Protein AF-A0A0F9W7W8-F1 (afdb_monomer)

Solvent-accessible surface area (backbone atoms only — not comparable to full-atom values): 10826 Å² total; per-residue (Å²): 132,65,70,43,73,54,58,67,72,56,28,54,44,6,30,50,36,53,50,52,51,48,64,73,47,59,97,51,81,94,72,66,50,74,44,60,46,35,40,22,31,32,38,82,87,67,54,68,42,74,37,83,40,51,71,71,32,52,42,52,74,81,41,48,54,25,36,17,30,35,39,36,42,75,41,71,44,97,86,72,48,78,43,54,48,78,45,69,80,44,78,44,44,46,64,63,67,71,62,66,85,67,84,81,86,74,83,80,77,91,80,88,81,84,90,81,89,88,90,85,86,89,79,95,75,92,77,91,79,78,93,74,78,82,81,81,82,84,70,80,76,79,81,67,91,50,62,68,61,63,60,50,49,58,50,50,55,51,53,58,56,56,68,63,70,78,74,80,129

Organism: NCBI:txid412755

pLDDT: mean 70.39, std 25.11, range [30.19, 96.44]

Foldseek 3Di:
DDWAWDDPVLLVQLLVQVVVVCVV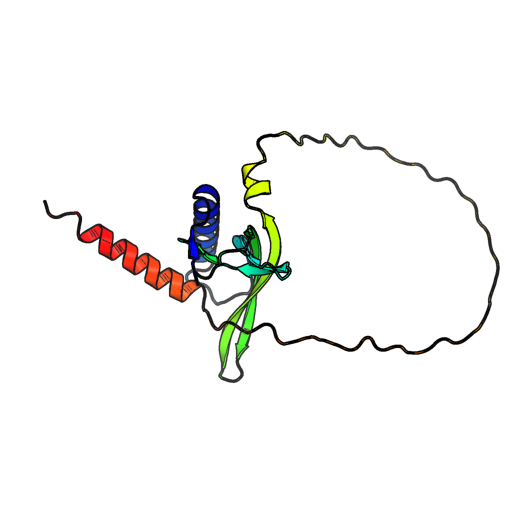CPPHPDDKDKTWSFKWKQAPVRDIDGALASNTGIDDPRIFIWIFIWTWDWDQDPVRDIATDIDTDDTDTPCRVVVPPDDDPPDDDDDDDDDDDDDDDDDDDDDDDDDDDDDDPPDDDPRPRRPSVVVVVVVVVVVVVVVVVVPDD

Sequence (169 aa):
MTQIAFPSQISARSARAASKTYNLHRGKPPQEHVVQGIACYRMPCGNVRMCKDLYRPHYPEGSTPGLGTVHLRMRRTPQGRTTYEASVAQFQTAAEIMGCEKSSSVNNPLEVVPSVRTPVSYSSGSLRAELVQPDDPFSPISSLKIDPYDQARKNIERCNRRSLHDIEV

Mean predicted aligned error: 16.78 Å

Structure (mmCIF, N/CA/C/O backbone):
data_AF-A0A0F9W7W8-F1
#
_entry.id   AF-A0A0F9W7W8-F1
#
loop_
_atom_site.group_PDB
_atom_site.id
_atom_site.type_symbol
_atom_site.label_atom_id
_atom_site.label_alt_id
_atom_site.label_comp_id
_atom_site.label_asym_id
_atom_site.label_entity_id
_atom_site.label_seq_id
_atom_site.pdbx_PDB_ins_code
_atom_site.Cartn_x
_atom_site.Cartn_y
_atom_site.Cartn_z
_atom_site.occupancy
_atom_site.B_iso_or_equiv
_atom_site.auth_seq_id
_atom_site.auth_comp_id
_atom_site.auth_asym_id
_atom_site.auth_atom_id
_atom_site.pdbx_PDB_model_num
ATOM 1 N N . MET A 1 1 ? 0.050 -12.362 17.566 1.00 62.69 1 MET A N 1
ATOM 2 C CA . MET A 1 1 ? -0.529 -11.060 17.170 1.00 62.69 1 MET A CA 1
ATOM 3 C C . MET A 1 1 ? -1.842 -11.330 16.464 1.00 62.69 1 MET A C 1
ATOM 5 O O . MET A 1 1 ? -1.819 -11.973 15.419 1.00 62.69 1 MET A O 1
ATOM 9 N N . THR A 1 2 ? -2.959 -10.907 17.050 1.00 83.75 2 THR A N 1
ATOM 10 C CA . THR A 1 2 ? -4.297 -11.047 16.463 1.00 83.75 2 THR A CA 1
ATOM 11 C C . THR A 1 2 ? -4.389 -10.200 15.194 1.00 83.75 2 THR A C 1
ATOM 13 O O . THR A 1 2 ? -3.994 -9.032 15.197 1.00 83.75 2 THR A O 1
ATOM 16 N N . GLN A 1 3 ? -4.852 -10.797 14.096 1.00 87.19 3 GLN A N 1
ATOM 17 C CA . GLN A 1 3 ? -5.068 -10.110 12.824 1.00 87.19 3 GLN A CA 1
ATOM 18 C C . GLN A 1 3 ? -6.568 -9.983 12.571 1.00 87.19 3 GLN A C 1
ATOM 20 O O . GLN A 1 3 ? -7.283 -10.983 12.575 1.00 87.19 3 GLN A O 1
ATOM 25 N N . ILE A 1 4 ? -7.030 -8.757 12.349 1.00 92.69 4 ILE A N 1
ATOM 26 C CA . ILE A 1 4 ? -8.431 -8.425 12.104 1.00 92.69 4 ILE A CA 1
ATOM 27 C C . ILE A 1 4 ? -8.615 -8.226 10.600 1.00 92.69 4 ILE A C 1
ATOM 29 O O . ILE A 1 4 ? -7.798 -7.576 9.942 1.00 92.69 4 ILE A O 1
ATOM 33 N N . ALA A 1 5 ? -9.667 -8.816 10.036 1.00 93.56 5 ALA A N 1
ATOM 34 C CA . ALA A 1 5 ? -9.995 -8.648 8.626 1.00 93.56 5 ALA A CA 1
ATOM 35 C C . ALA A 1 5 ? -10.499 -7.224 8.351 1.00 93.56 5 ALA A C 1
ATOM 37 O O . ALA A 1 5 ? -11.244 -6.647 9.142 1.00 93.56 5 ALA A O 1
ATOM 38 N N . PHE A 1 6 ? -10.116 -6.656 7.208 1.00 93.44 6 PHE A N 1
ATOM 39 C CA . PHE A 1 6 ? -10.678 -5.379 6.766 1.00 93.44 6 PHE A CA 1
ATOM 40 C C . PHE A 1 6 ? -12.175 -5.502 6.438 1.00 93.44 6 PHE A C 1
ATOM 42 O O . PHE A 1 6 ? -12.617 -6.561 5.984 1.00 93.44 6 PHE A O 1
ATOM 49 N N . PRO A 1 7 ? -12.939 -4.397 6.542 1.00 92.44 7 PRO A N 1
ATOM 50 C CA . PRO A 1 7 ? -14.291 -4.330 5.998 1.00 92.44 7 PRO A CA 1
ATOM 51 C C . PRO A 1 7 ? -14.332 -4.756 4.523 1.00 92.44 7 PRO A C 1
ATOM 53 O O . PRO A 1 7 ? -13.465 -4.376 3.727 1.00 92.44 7 PRO A O 1
ATOM 56 N N . SER A 1 8 ? -15.359 -5.517 4.141 1.00 91.25 8 SER A N 1
ATOM 57 C CA . SER A 1 8 ? -15.473 -6.134 2.810 1.00 91.25 8 SER A CA 1
ATOM 58 C C . SER A 1 8 ? -15.417 -5.117 1.665 1.00 91.25 8 SER A C 1
ATOM 60 O O . SER A 1 8 ? -14.751 -5.355 0.658 1.00 91.25 8 SER A O 1
ATOM 62 N N . GLN A 1 9 ? -16.035 -3.946 1.838 1.00 90.81 9 GLN A N 1
ATOM 63 C CA . GLN A 1 9 ? -16.018 -2.857 0.856 1.00 90.81 9 GLN A CA 1
ATOM 64 C C . GLN A 1 9 ? -14.598 -2.327 0.590 1.00 90.81 9 GLN A C 1
ATOM 66 O O . GLN A 1 9 ? -14.214 -2.104 -0.562 1.00 90.81 9 GLN A O 1
ATOM 71 N N . ILE A 1 10 ? -13.801 -2.161 1.650 1.00 91.81 10 ILE A N 1
ATOM 72 C CA . ILE A 1 10 ? -12.409 -1.700 1.572 1.00 91.81 10 ILE A CA 1
ATOM 73 C C . ILE A 1 10 ? -11.531 -2.779 0.937 1.00 91.81 10 ILE A C 1
ATOM 75 O O . ILE A 1 10 ? -10.753 -2.488 0.026 1.00 91.81 10 ILE A O 1
ATOM 79 N N . SER A 1 11 ? -11.720 -4.033 1.351 1.00 93.62 11 SER A N 1
ATOM 80 C CA . SER A 1 11 ? -11.047 -5.194 0.764 1.00 93.62 11 SER A CA 1
ATOM 81 C C . SER A 1 11 ? -11.291 -5.286 -0.750 1.00 93.62 11 SER A C 1
ATOM 83 O O . SER A 1 11 ? -10.345 -5.351 -1.534 1.00 93.62 11 SER A O 1
ATOM 85 N N . ALA A 1 12 ? -12.547 -5.161 -1.191 1.00 92.94 12 ALA A N 1
ATOM 86 C CA . ALA A 1 12 ? -12.910 -5.201 -2.607 1.00 92.94 12 ALA A CA 1
ATOM 87 C C . ALA A 1 12 ? -12.336 -4.024 -3.418 1.00 92.94 12 ALA A C 1
ATOM 89 O O . ALA A 1 12 ? -12.043 -4.173 -4.607 1.00 92.94 12 ALA A O 1
ATOM 90 N N . ARG A 1 13 ? -12.191 -2.836 -2.815 1.00 93.50 13 ARG A N 1
ATOM 91 C CA . ARG A 1 13 ? -11.517 -1.692 -3.457 1.00 93.50 13 ARG A CA 1
ATOM 92 C C . ARG A 1 13 ? -10.019 -1.953 -3.625 1.00 93.50 13 ARG A C 1
ATOM 94 O O . ARG A 1 13 ? -9.514 -1.804 -4.736 1.00 93.50 13 ARG A O 1
ATOM 101 N N . SER A 1 14 ? -9.358 -2.428 -2.571 1.00 94.06 14 SER A N 1
ATOM 102 C CA . SER A 1 14 ? -7.938 -2.799 -2.599 1.00 94.06 14 SER A CA 1
ATOM 103 C C . SER A 1 14 ? -7.645 -3.891 -3.625 1.00 94.06 14 SER A C 1
ATOM 105 O O . SER A 1 14 ? -6.750 -3.732 -4.453 1.00 94.06 14 SER A O 1
ATOM 107 N N . ALA A 1 15 ? -8.446 -4.958 -3.647 1.00 93.25 15 ALA A N 1
ATOM 108 C CA . ALA A 1 15 ? -8.292 -6.049 -4.605 1.00 93.25 15 ALA A CA 1
ATOM 109 C C . ALA A 1 15 ? -8.436 -5.569 -6.061 1.00 93.25 15 ALA A C 1
ATOM 111 O O . ALA A 1 15 ? -7.653 -5.963 -6.928 1.00 93.25 15 ALA A O 1
ATOM 112 N N . ARG A 1 16 ? -9.398 -4.674 -6.338 1.00 94.56 16 ARG A N 1
ATOM 113 C CA . ARG A 1 16 ? -9.572 -4.066 -7.668 1.00 94.56 16 ARG A CA 1
ATOM 114 C C . ARG A 1 16 ? -8.378 -3.203 -8.066 1.00 94.56 16 ARG A C 1
ATOM 116 O O . ARG A 1 16 ? -7.905 -3.327 -9.194 1.00 94.56 16 ARG A O 1
ATOM 123 N N . ALA A 1 17 ? -7.879 -2.365 -7.158 1.00 92.50 17 ALA A N 1
ATOM 124 C CA . ALA A 1 17 ? -6.699 -1.540 -7.403 1.00 92.50 17 ALA A CA 1
ATOM 125 C C . ALA A 1 17 ? -5.459 -2.405 -7.683 1.00 92.50 17 ALA A C 1
ATOM 127 O O . ALA A 1 17 ? -4.790 -2.209 -8.695 1.00 92.50 17 ALA A O 1
ATOM 128 N N . ALA A 1 18 ? -5.210 -3.418 -6.849 1.00 92.06 18 ALA A N 1
ATOM 129 C CA . ALA A 1 18 ? -4.095 -4.347 -7.015 1.00 92.06 18 ALA A CA 1
ATOM 130 C C . ALA A 1 18 ? -4.170 -5.122 -8.342 1.00 92.06 18 ALA A C 1
ATOM 132 O O . ALA A 1 18 ? -3.175 -5.204 -9.062 1.00 92.06 18 ALA A O 1
ATOM 133 N N . SER A 1 19 ? -5.352 -5.633 -8.700 1.00 92.75 19 SER A N 1
ATOM 134 C CA . SER A 1 19 ? -5.577 -6.342 -9.967 1.00 92.75 19 SER A CA 1
ATOM 135 C C . SER A 1 19 ? -5.364 -5.432 -11.180 1.00 92.75 19 SER A C 1
ATOM 137 O O . SER A 1 19 ? -4.661 -5.802 -12.123 1.00 92.75 19 SER A O 1
ATOM 139 N N . LYS A 1 20 ? -5.902 -4.204 -11.143 1.00 93.62 20 LYS A N 1
ATOM 140 C CA . LYS A 1 20 ? -5.713 -3.209 -12.209 1.00 93.62 20 LYS A CA 1
ATOM 141 C C . LYS A 1 20 ? -4.231 -2.902 -12.422 1.00 93.62 20 LYS A C 1
ATOM 143 O O . LYS A 1 20 ? -3.769 -2.925 -13.560 1.00 93.62 20 LYS A O 1
ATOM 148 N N . THR A 1 21 ? -3.490 -2.657 -11.344 1.00 91.81 21 THR A N 1
ATOM 149 C CA . THR A 1 21 ? -2.052 -2.371 -11.417 1.00 91.81 21 THR A CA 1
ATOM 150 C C . THR A 1 21 ? -1.268 -3.578 -11.921 1.00 91.81 21 THR A C 1
ATOM 152 O O . THR A 1 21 ? -0.445 -3.434 -12.822 1.00 91.81 21 THR A O 1
ATOM 155 N N . TYR A 1 22 ? -1.562 -4.781 -11.420 1.00 89.25 22 TYR A N 1
ATOM 156 C CA . TYR A 1 22 ? -0.929 -6.003 -11.913 1.00 89.25 22 TYR A CA 1
ATOM 157 C C . TYR A 1 22 ? -1.119 -6.157 -13.424 1.00 89.25 22 TYR A C 1
ATOM 159 O O . TYR A 1 22 ? -0.142 -6.314 -14.148 1.00 89.25 22 TYR A O 1
ATOM 167 N N . ASN A 1 23 ? -2.353 -6.036 -13.919 1.00 91.94 23 ASN A N 1
ATOM 168 C CA . ASN A 1 23 ? -2.642 -6.160 -15.348 1.00 91.94 23 ASN A CA 1
ATOM 169 C C . ASN A 1 23 ? -1.968 -5.063 -16.184 1.00 91.94 23 ASN A C 1
ATOM 171 O O . ASN A 1 23 ? -1.522 -5.334 -17.295 1.00 91.94 23 ASN A O 1
ATOM 175 N N . LEU A 1 24 ? -1.848 -3.844 -15.648 1.00 90.31 24 LEU A N 1
ATOM 176 C CA . LEU A 1 24 ? -1.188 -2.732 -16.332 1.00 90.31 24 LEU A CA 1
ATOM 177 C C . LEU A 1 24 ? 0.312 -2.980 -16.551 1.00 90.31 24 LEU A C 1
ATOM 179 O O . LEU A 1 24 ? 0.849 -2.579 -17.589 1.00 90.31 24 LEU A O 1
ATOM 183 N N . HIS A 1 25 ? 0.975 -3.613 -15.582 1.00 88.00 25 HIS A N 1
ATOM 184 C CA . HIS A 1 25 ? 2.426 -3.831 -15.578 1.00 88.00 25 HIS A CA 1
ATOM 185 C C . HIS A 1 25 ? 2.838 -5.262 -15.944 1.00 88.00 25 HIS A C 1
ATOM 187 O O . HIS A 1 25 ? 4.024 -5.533 -16.134 1.00 88.00 25 HIS A O 1
ATOM 193 N N . ARG A 1 26 ? 1.885 -6.188 -16.084 1.00 87.75 26 ARG A N 1
ATOM 194 C CA . ARG A 1 26 ? 2.160 -7.573 -16.468 1.00 87.75 26 ARG A CA 1
ATOM 195 C C . ARG A 1 26 ? 2.884 -7.617 -17.814 1.00 87.75 26 ARG A C 1
ATOM 197 O O . ARG A 1 26 ? 2.415 -7.064 -18.803 1.00 87.75 26 ARG A O 1
ATOM 204 N N . GLY A 1 27 ? 4.023 -8.308 -17.841 1.00 88.38 27 GLY A N 1
ATOM 205 C CA . GLY A 1 27 ? 4.845 -8.468 -19.045 1.00 88.38 27 GLY A CA 1
ATOM 206 C C . GLY A 1 27 ? 5.664 -7.232 -19.431 1.00 88.38 27 GLY A C 1
ATOM 207 O O . GLY A 1 27 ? 6.345 -7.267 -20.451 1.00 88.38 27 GLY A O 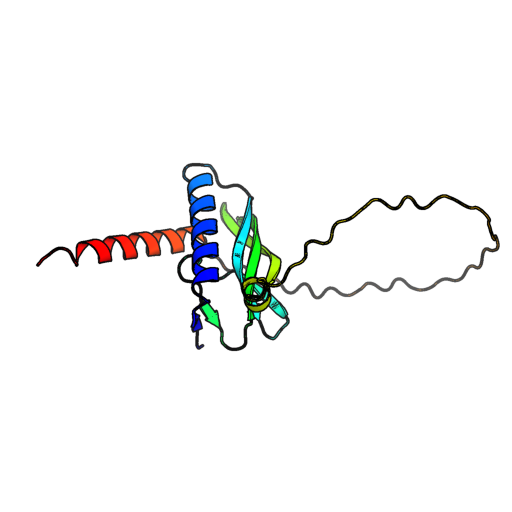1
ATOM 208 N N . LYS A 1 28 ? 5.626 -6.156 -18.635 1.00 88.06 28 LYS A N 1
ATOM 209 C CA . LYS A 1 28 ? 6.442 -4.952 -18.832 1.00 88.06 28 LYS A CA 1
ATOM 210 C C . LYS A 1 28 ? 7.660 -4.970 -17.901 1.00 88.06 28 LYS A C 1
ATOM 212 O O . LYS A 1 28 ? 7.609 -5.620 -16.852 1.00 88.06 28 LYS A O 1
ATOM 217 N N . PRO A 1 29 ? 8.754 -4.271 -18.252 1.00 86.19 29 PRO A N 1
ATOM 218 C CA . PRO A 1 29 ? 9.886 -4.124 -17.347 1.00 86.19 29 PRO A CA 1
ATOM 219 C C . PRO A 1 29 ? 9.455 -3.445 -16.033 1.00 86.19 29 PRO A C 1
ATOM 221 O O . PRO A 1 29 ? 8.541 -2.614 -16.050 1.00 86.19 29 PRO A O 1
ATOM 224 N N . PRO A 1 30 ? 10.107 -3.768 -14.899 1.00 84.00 30 PRO A N 1
ATOM 225 C CA . PRO A 1 30 ? 9.847 -3.103 -13.629 1.00 84.00 30 PRO A CA 1
ATOM 226 C C . PRO A 1 30 ? 10.005 -1.587 -13.768 1.00 84.00 30 PRO A C 1
ATOM 228 O O . PRO A 1 30 ? 11.023 -1.105 -14.267 1.00 84.00 30 PRO A O 1
ATOM 231 N N . GLN A 1 31 ? 8.997 -0.848 -13.311 1.00 87.69 31 GLN A N 1
ATOM 232 C CA . GLN A 1 31 ? 8.994 0.612 -13.279 1.00 87.69 31 GLN A CA 1
ATOM 233 C C . GLN A 1 31 ? 8.428 1.103 -11.946 1.00 87.69 31 GLN A C 1
ATOM 235 O O . GLN A 1 31 ? 7.605 0.422 -11.322 1.00 87.69 31 GLN A O 1
ATOM 240 N N . GLU A 1 32 ? 8.858 2.286 -11.514 1.00 92.88 32 GLU A N 1
ATOM 241 C CA . GLU A 1 32 ? 8.227 3.002 -10.407 1.00 92.88 32 GLU A CA 1
ATOM 242 C C . GLU A 1 32 ? 6.803 3.419 -10.774 1.00 92.88 32 GLU A C 1
ATOM 244 O O . GLU A 1 32 ? 6.536 3.831 -11.904 1.00 92.88 32 GLU A O 1
ATOM 249 N N . HIS A 1 33 ? 5.878 3.303 -9.828 1.00 92.31 33 HIS A N 1
ATOM 250 C CA . HIS A 1 33 ? 4.484 3.667 -10.056 1.00 92.31 33 HIS A CA 1
ATOM 251 C C . HIS A 1 33 ? 3.771 4.005 -8.748 1.00 92.31 33 HIS A C 1
ATOM 253 O O . HIS A 1 33 ? 4.212 3.652 -7.653 1.00 92.31 33 HIS A O 1
ATOM 259 N N . VAL A 1 34 ? 2.651 4.713 -8.878 1.00 94.12 34 VAL A N 1
ATOM 260 C CA . VAL A 1 34 ? 1.789 5.105 -7.763 1.00 94.12 34 VAL A CA 1
ATOM 261 C C . VAL A 1 34 ? 0.465 4.373 -7.892 1.00 94.12 34 VAL A C 1
ATOM 263 O O . VAL A 1 34 ? -0.133 4.348 -8.968 1.00 94.12 34 VAL A O 1
ATOM 266 N N . VAL A 1 35 ? -0.001 3.784 -6.793 1.00 93.50 35 VAL A N 1
ATOM 267 C CA . VAL A 1 35 ? -1.260 3.040 -6.749 1.00 93.50 35 VAL A CA 1
ATOM 268 C C . VAL A 1 35 ? -2.173 3.646 -5.700 1.00 93.50 35 VAL A C 1
ATOM 270 O O . VAL A 1 35 ? -1.822 3.736 -4.527 1.00 93.50 35 VAL A O 1
ATOM 273 N N . GLN A 1 36 ? -3.360 4.056 -6.128 1.00 94.50 36 GLN A N 1
ATOM 274 C CA . GLN A 1 36 ? -4.398 4.571 -5.244 1.00 94.50 36 GLN A CA 1
ATOM 275 C C . GLN A 1 36 ? -5.336 3.451 -4.800 1.00 94.50 36 GLN A C 1
ATOM 277 O O . GLN A 1 36 ? -5.568 2.492 -5.537 1.00 94.50 36 GLN A O 1
ATOM 282 N N . GLY A 1 37 ? -5.922 3.608 -3.614 1.00 93.81 37 GLY A N 1
ATOM 283 C CA . GLY A 1 37 ? -6.952 2.697 -3.122 1.00 93.81 37 GLY A CA 1
ATOM 284 C C . GLY A 1 37 ? -6.405 1.361 -2.631 1.00 93.81 37 GLY A C 1
ATOM 285 O O . GLY A 1 37 ? -7.116 0.363 -2.695 1.00 93.81 37 GLY A O 1
ATOM 286 N N . ILE A 1 38 ? -5.166 1.333 -2.140 1.00 95.88 38 ILE A N 1
ATOM 287 C CA . ILE A 1 38 ? -4.551 0.144 -1.546 1.00 95.88 38 ILE A CA 1
ATOM 288 C C . ILE A 1 38 ? -4.890 0.066 -0.058 1.00 95.88 38 ILE A C 1
ATOM 290 O O . ILE A 1 38 ? -4.864 1.081 0.636 1.00 95.88 38 ILE A O 1
ATOM 294 N N . ALA A 1 39 ? -5.202 -1.133 0.444 1.00 96.31 39 ALA A N 1
ATOM 295 C CA . ALA A 1 39 ? -5.463 -1.341 1.864 1.00 96.31 39 ALA A CA 1
ATOM 296 C C . ALA A 1 39 ? -4.226 -1.012 2.714 1.00 96.31 39 ALA A C 1
ATOM 298 O O . ALA A 1 39 ? -3.167 -1.636 2.589 1.00 96.31 39 ALA A O 1
ATOM 299 N N . CYS A 1 40 ? -4.395 -0.061 3.627 1.00 96.38 40 CYS A N 1
ATOM 300 C CA . CYS A 1 40 ? -3.376 0.396 4.565 1.00 96.38 40 CYS A CA 1
ATOM 301 C C . CYS A 1 40 ? -3.955 0.419 5.981 1.00 96.38 40 CYS A C 1
ATOM 303 O O . CYS A 1 40 ? -5.170 0.471 6.170 1.00 96.38 40 CYS A O 1
ATOM 305 N N . TYR A 1 41 ? -3.092 0.413 6.987 1.00 96.25 41 TYR A N 1
ATOM 306 C CA . TYR A 1 41 ? -3.498 0.601 8.374 1.00 96.25 41 TYR A CA 1
ATOM 307 C C . TYR A 1 41 ? -2.560 1.567 9.091 1.00 96.25 41 TYR A C 1
ATOM 309 O O . TYR A 1 41 ? 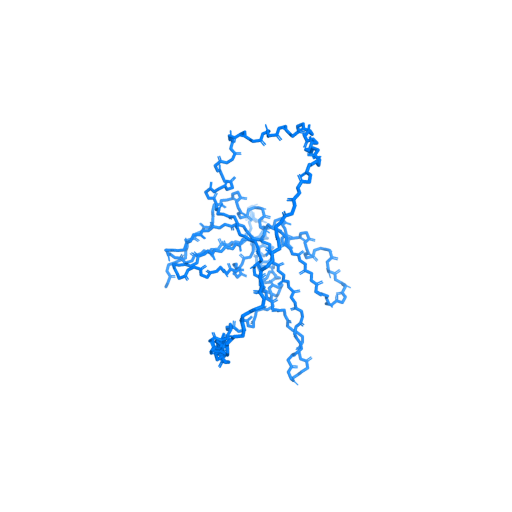-1.353 1.587 8.839 1.00 96.25 41 TYR A O 1
ATOM 317 N N . ARG A 1 42 ? -3.123 2.365 9.997 1.00 96.44 42 ARG A N 1
ATOM 318 C CA . ARG A 1 42 ? -2.388 3.266 10.885 1.00 96.44 42 ARG A CA 1
ATOM 319 C C . ARG A 1 42 ? -2.186 2.586 12.231 1.00 96.44 42 ARG A C 1
ATOM 321 O O . ARG A 1 42 ? -3.158 2.209 12.879 1.00 96.44 42 ARG A O 1
ATOM 328 N N . MET A 1 43 ? -0.933 2.407 12.629 1.00 94.50 43 MET A N 1
ATOM 329 C CA . MET A 1 43 ? -0.568 1.832 13.923 1.00 94.50 43 MET A CA 1
ATOM 330 C C . MET A 1 43 ? -0.835 2.828 15.065 1.00 94.50 43 MET A C 1
ATOM 332 O O . MET A 1 43 ? -0.874 4.034 14.809 1.00 94.50 43 MET A O 1
ATOM 336 N N . PRO A 1 44 ? -0.940 2.364 16.326 1.00 92.69 44 PRO A N 1
ATOM 337 C CA . PRO A 1 44 ? -1.091 3.244 17.490 1.00 92.69 44 PRO A CA 1
ATOM 338 C C . PRO A 1 44 ? -0.006 4.323 17.609 1.00 92.69 44 PRO A C 1
ATOM 340 O O . PRO A 1 44 ? -0.277 5.422 18.070 1.00 92.69 44 PRO A O 1
ATOM 343 N N . CYS A 1 45 ? 1.213 4.045 17.134 1.00 91.94 45 CYS A N 1
ATOM 344 C CA . CYS A 1 45 ? 2.314 5.011 17.096 1.00 91.94 45 CYS A CA 1
ATOM 345 C C . CYS A 1 45 ? 2.207 6.057 15.967 1.00 91.94 45 CYS A C 1
ATOM 347 O O . CYS A 1 45 ? 3.163 6.779 15.716 1.00 91.94 45 CYS A O 1
ATOM 349 N N . GLY A 1 46 ? 1.089 6.111 15.236 1.00 91.19 46 GLY A N 1
ATOM 350 C CA . GLY A 1 46 ? 0.848 7.062 14.143 1.00 91.19 46 GLY A CA 1
ATOM 351 C C . GLY A 1 46 ? 1.381 6.621 12.777 1.00 91.19 46 GLY A C 1
ATOM 352 O O . GLY A 1 46 ? 0.915 7.109 11.749 1.00 91.19 46 GLY A O 1
ATOM 353 N N . ASN A 1 47 ? 2.287 5.643 12.735 1.00 93.38 47 ASN A N 1
ATOM 354 C CA . ASN A 1 47 ? 2.869 5.150 11.488 1.00 93.38 47 ASN A CA 1
ATOM 355 C C . ASN A 1 47 ? 1.847 4.408 10.617 1.00 93.38 47 ASN A C 1
ATOM 357 O O . ASN A 1 47 ? 1.166 3.488 11.078 1.00 93.38 47 ASN A O 1
ATOM 361 N N . VAL A 1 48 ? 1.799 4.749 9.329 1.00 94.94 48 VAL A N 1
ATOM 362 C CA . VAL A 1 48 ? 0.926 4.101 8.341 1.00 94.94 48 VAL A CA 1
ATOM 363 C C . VAL A 1 48 ? 1.701 3.043 7.563 1.00 94.94 48 VAL A C 1
ATOM 365 O O . VAL A 1 48 ? 2.816 3.285 7.103 1.00 94.94 48 VAL A O 1
ATOM 368 N N . ARG A 1 49 ? 1.111 1.856 7.403 1.00 93.12 49 ARG A N 1
ATOM 369 C CA . ARG A 1 49 ? 1.710 0.742 6.658 1.00 93.12 49 ARG A CA 1
ATOM 370 C C . ARG A 1 49 ? 0.737 0.187 5.631 1.00 93.12 49 ARG A C 1
ATOM 372 O O . ARG A 1 49 ? -0.464 0.101 5.876 1.00 93.12 49 ARG A O 1
ATOM 379 N N . MET A 1 50 ? 1.283 -0.225 4.493 1.00 94.38 50 MET A N 1
ATOM 380 C CA . MET A 1 50 ? 0.561 -1.005 3.492 1.00 94.38 50 MET A CA 1
ATOM 381 C C . MET A 1 50 ? 0.317 -2.431 4.005 1.00 94.38 50 MET A C 1
ATOM 383 O O . MET A 1 50 ? 1.186 -3.018 4.657 1.00 94.38 50 MET A O 1
ATOM 387 N N . CYS A 1 51 ? -0.844 -3.005 3.687 1.00 92.94 51 CYS A N 1
ATOM 388 C CA . CYS A 1 51 ? -1.116 -4.414 3.963 1.00 92.94 51 CYS A CA 1
ATOM 389 C C . CYS A 1 51 ? -0.193 -5.332 3.156 1.00 92.94 51 CYS A C 1
ATOM 391 O O . CYS A 1 51 ? 0.132 -5.063 2.002 1.00 92.94 51 CYS A O 1
ATOM 393 N N . LYS A 1 52 ? 0.188 -6.466 3.753 1.00 88.19 52 LYS A N 1
ATOM 394 C CA . LYS A 1 52 ? 0.997 -7.486 3.069 1.00 88.19 52 LYS A CA 1
ATOM 395 C C . LYS A 1 52 ? 0.205 -8.242 1.998 1.00 88.19 52 LYS A C 1
ATOM 397 O O . LYS A 1 52 ? 0.758 -8.576 0.957 1.00 88.19 52 LYS A O 1
ATOM 402 N N . ASP A 1 53 ? -1.064 -8.534 2.270 1.00 90.69 53 ASP A N 1
ATOM 403 C CA . ASP A 1 53 ? -1.981 -9.169 1.324 1.00 90.69 53 ASP A CA 1
ATOM 404 C C . ASP A 1 53 ? -3.009 -8.136 0.860 1.00 90.69 53 ASP A C 1
ATOM 406 O O . ASP A 1 53 ? -3.767 -7.604 1.667 1.00 90.69 53 ASP A O 1
ATOM 410 N N . LEU A 1 54 ? -3.007 -7.825 -0.435 1.00 89.31 54 LEU A N 1
ATOM 411 C CA . LEU A 1 54 ? -3.875 -6.798 -1.016 1.00 89.31 54 LEU A CA 1
ATOM 412 C C . LEU A 1 54 ? -5.262 -7.323 -1.401 1.00 89.31 54 LEU A C 1
ATOM 4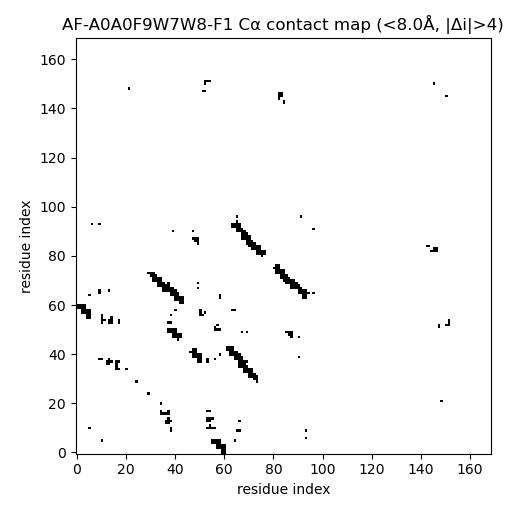14 O O . LEU A 1 54 ? -6.185 -6.522 -1.561 1.00 89.31 54 LEU A O 1
ATOM 418 N N . TYR A 1 55 ? -5.398 -8.643 -1.552 1.00 89.38 55 TYR A N 1
ATOM 419 C CA . TYR A 1 55 ? -6.639 -9.317 -1.945 1.00 89.38 55 TYR A CA 1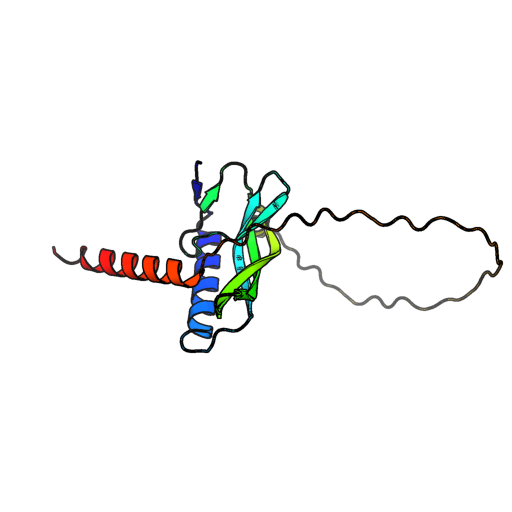
ATOM 420 C C . TYR A 1 55 ? -7.432 -9.790 -0.730 1.00 89.38 55 TYR A C 1
ATOM 422 O O . TYR A 1 55 ? -8.658 -9.878 -0.781 1.00 89.38 55 TYR A O 1
ATOM 430 N N . ARG A 1 56 ? -6.734 -10.093 0.369 1.00 91.31 56 ARG A N 1
ATOM 431 C CA . ARG A 1 56 ? -7.328 -10.428 1.667 1.00 91.31 56 ARG A CA 1
ATOM 432 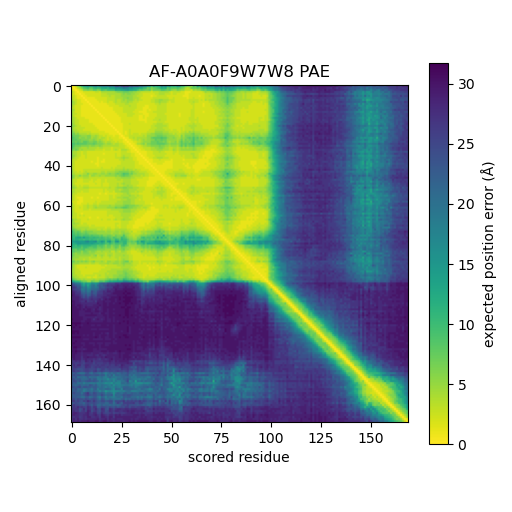C C . ARG A 1 56 ? -6.612 -9.643 2.770 1.00 91.31 56 ARG A C 1
ATOM 434 O O . ARG A 1 56 ? -5.855 -10.232 3.546 1.00 91.31 56 ARG A O 1
ATOM 441 N N . PRO A 1 57 ? -6.796 -8.313 2.824 1.00 93.69 57 PRO A N 1
ATOM 442 C CA . PRO A 1 57 ? -6.080 -7.475 3.767 1.00 93.69 57 PRO A CA 1
ATOM 443 C C . PRO A 1 57 ? -6.523 -7.735 5.204 1.00 93.69 57 PRO A C 1
ATOM 445 O O . PRO A 1 57 ? -7.711 -7.881 5.504 1.00 93.69 57 PRO A O 1
ATOM 448 N N . HIS A 1 58 ? -5.530 -7.758 6.087 1.00 94.62 58 HIS A N 1
ATOM 449 C CA . HIS A 1 58 ? -5.689 -7.857 7.530 1.00 94.62 58 HIS A CA 1
ATOM 450 C C . HIS A 1 58 ? -4.817 -6.797 8.203 1.00 94.62 58 HIS A C 1
ATOM 452 O O . HIS A 1 58 ? -3.752 -6.446 7.685 1.00 94.62 58 HIS A O 1
ATOM 458 N N . TYR A 1 59 ? -5.257 -6.300 9.354 1.00 93.44 59 TYR A N 1
ATOM 459 C CA . TYR A 1 59 ? -4.522 -5.335 10.168 1.00 93.44 59 TYR A CA 1
ATOM 460 C C . TYR A 1 59 ? -4.339 -5.868 11.593 1.00 93.44 59 TYR A C 1
ATOM 462 O O . TYR A 1 59 ? -5.159 -6.660 12.064 1.00 93.44 59 TYR A O 1
ATOM 470 N N . PRO A 1 60 ? -3.254 -5.489 12.287 1.00 93.81 60 PRO A N 1
ATOM 471 C CA . PRO A 1 60 ? -3.067 -5.884 13.672 1.00 93.81 60 PRO A CA 1
ATOM 472 C C . PRO A 1 60 ? -4.052 -5.148 14.584 1.00 93.81 60 PRO A C 1
ATOM 474 O O . PRO A 1 60 ? -4.435 -4.004 14.323 1.00 93.81 60 PRO A O 1
ATOM 477 N N . GLU A 1 61 ? -4.432 -5.806 15.673 1.00 93.25 61 GLU A N 1
ATOM 478 C CA . GLU A 1 61 ? -5.266 -5.219 16.720 1.00 93.25 61 GLU A CA 1
ATOM 479 C C . GLU A 1 61 ? -4.708 -3.873 17.224 1.00 93.25 61 GLU A C 1
ATOM 481 O O . GLU A 1 61 ? -3.496 -3.648 17.253 1.00 93.25 61 GLU A O 1
ATOM 486 N N . GLY A 1 62 ? -5.606 -2.937 17.546 1.00 90.88 62 GLY A N 1
ATOM 487 C CA . GLY A 1 62 ? -5.261 -1.561 17.924 1.00 90.88 62 GLY A CA 1
ATOM 488 C C . GLY A 1 62 ? -4.898 -0.637 16.754 1.00 90.88 62 GLY A C 1
ATOM 489 O O . GLY A 1 62 ? -4.758 0.566 16.954 1.00 90.88 62 GLY A O 1
ATOM 490 N N . SER A 1 63 ? -4.771 -1.150 15.526 1.00 94.94 63 SER A N 1
ATOM 491 C CA . SER A 1 63 ? -4.553 -0.306 14.343 1.00 94.94 63 SER A CA 1
ATOM 492 C C . SER A 1 63 ? -5.863 0.154 13.705 1.00 94.94 63 SER A C 1
ATOM 494 O O . SER A 1 63 ? -6.878 -0.536 13.759 1.00 94.94 63 SER A O 1
ATOM 496 N N . THR A 1 64 ? -5.833 1.312 13.046 1.00 95.56 64 THR A N 1
ATOM 497 C CA . THR A 1 64 ? -6.968 1.844 12.281 1.00 95.56 64 THR A CA 1
ATOM 498 C C . THR A 1 64 ? -6.863 1.414 10.813 1.00 95.56 64 THR A C 1
ATOM 500 O O . THR A 1 64 ? -5.901 1.816 10.153 1.00 95.56 64 THR A O 1
ATOM 503 N N . PRO A 1 65 ? -7.811 0.634 10.263 1.00 96.06 65 PRO A N 1
ATOM 504 C CA . PRO A 1 65 ? -7.810 0.272 8.847 1.00 96.06 65 PRO A CA 1
ATOM 505 C C . PRO A 1 65 ? -8.232 1.451 7.960 1.00 96.06 65 PRO A C 1
ATOM 507 O O . PRO A 1 65 ? -8.975 2.335 8.389 1.00 96.06 65 PRO A O 1
ATOM 510 N N . GLY A 1 66 ? -7.797 1.446 6.702 1.00 95.75 66 GLY A N 1
ATOM 511 C CA . GLY A 1 66 ? -8.162 2.451 5.708 1.00 95.75 66 GLY A CA 1
ATOM 512 C C . GLY A 1 66 ? -7.644 2.145 4.303 1.00 95.75 66 GLY A C 1
ATOM 513 O O . GLY A 1 66 ? -7.145 1.053 4.021 1.00 95.75 66 GLY A O 1
ATOM 514 N N . LEU A 1 67 ? -7.761 3.125 3.411 1.00 96.06 67 LEU A N 1
ATOM 515 C CA . LEU A 1 67 ? -7.162 3.090 2.078 1.00 96.06 67 LEU A CA 1
ATOM 516 C C . LEU A 1 67 ? -6.083 4.157 1.970 1.00 96.06 67 LEU A C 1
ATOM 518 O O . LEU A 1 67 ? -6.222 5.248 2.519 1.00 96.06 67 LEU A O 1
ATOM 522 N N . GLY A 1 68 ? -5.020 3.852 1.235 1.00 95.25 68 GLY A N 1
ATOM 523 C CA . GLY A 1 68 ? -3.966 4.811 0.963 1.00 95.25 68 GLY A CA 1
ATOM 524 C C . GLY A 1 68 ? -3.510 4.857 -0.486 1.00 95.25 68 GLY A C 1
ATOM 525 O O . GLY A 1 68 ? -3.809 3.976 -1.300 1.00 95.25 68 GLY A O 1
ATOM 526 N N . THR A 1 69 ? -2.762 5.918 -0.776 1.00 95.56 69 THR A N 1
ATOM 527 C CA . THR A 1 69 ? -1.986 6.084 -2.006 1.00 95.56 69 THR A CA 1
ATOM 528 C C . THR A 1 69 ? -0.563 5.614 -1.734 1.00 95.56 69 THR A C 1
ATOM 530 O O . THR A 1 69 ? 0.130 6.196 -0.897 1.00 95.56 69 THR A O 1
ATOM 533 N N . VAL A 1 70 ? -0.141 4.549 -2.413 1.00 94.81 70 VAL A N 1
ATOM 534 C CA . VAL A 1 70 ? 1.163 3.906 -2.225 1.00 94.81 70 VAL A CA 1
ATOM 535 C C . VAL A 1 70 ? 2.081 4.241 -3.391 1.00 94.81 70 VAL A C 1
ATOM 537 O O . VAL A 1 70 ? 1.741 3.999 -4.548 1.00 94.81 70 VAL A O 1
ATOM 540 N N . HIS A 1 71 ? 3.263 4.760 -3.083 1.00 94.38 71 HIS A N 1
ATOM 541 C CA . HIS A 1 71 ? 4.351 4.941 -4.032 1.00 94.38 71 HIS A CA 1
ATOM 542 C C . HIS A 1 71 ? 5.250 3.713 -3.974 1.00 94.38 71 HIS A C 1
ATOM 544 O O . HIS A 1 71 ? 5.794 3.389 -2.919 1.00 94.38 71 HIS A O 1
ATOM 550 N N . LEU A 1 72 ? 5.401 3.035 -5.106 1.00 91.81 72 LEU A N 1
ATOM 551 C CA . LEU A 1 72 ? 6.303 1.904 -5.266 1.00 91.81 72 LEU A CA 1
ATOM 552 C C . LEU A 1 72 ? 7.543 2.392 -6.007 1.00 91.81 72 LEU A C 1
ATOM 554 O O . LEU A 1 72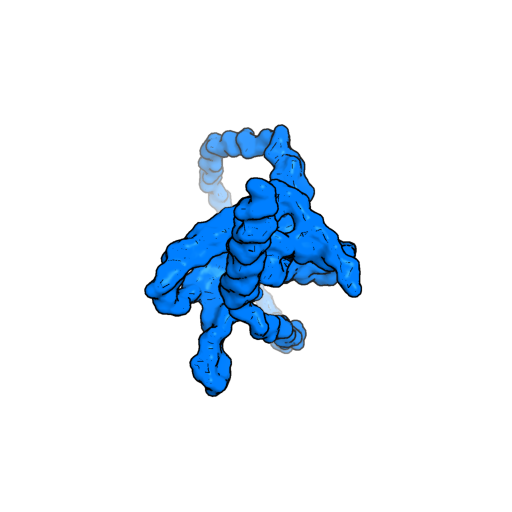 ? 7.522 2.569 -7.226 1.00 91.81 72 LEU A O 1
ATOM 558 N N . ARG A 1 73 ? 8.614 2.633 -5.249 1.00 92.12 73 ARG A N 1
ATOM 559 C CA . ARG A 1 73 ? 9.919 3.045 -5.778 1.00 92.12 73 ARG A CA 1
ATOM 560 C C . ARG A 1 73 ? 10.808 1.837 -5.987 1.00 92.12 73 ARG A C 1
ATOM 562 O O . ARG A 1 73 ? 10.778 0.897 -5.194 1.00 92.12 73 ARG A O 1
ATOM 569 N N . MET A 1 74 ? 11.608 1.853 -7.041 1.00 90.94 74 MET A N 1
ATOM 570 C CA . MET A 1 74 ? 12.538 0.768 -7.313 1.00 90.94 74 MET A CA 1
ATOM 571 C C . MET A 1 74 ? 13.857 1.036 -6.612 1.00 90.94 74 MET A C 1
ATOM 573 O O . MET A 1 74 ? 14.526 2.036 -6.855 1.00 90.94 74 MET A O 1
ATOM 577 N N . ARG A 1 75 ? 14.285 0.083 -5.791 1.00 87.44 75 ARG A N 1
ATOM 578 C CA . ARG A 1 75 ? 15.624 0.068 -5.218 1.00 87.44 75 ARG A CA 1
ATOM 579 C C . ARG A 1 75 ? 16.411 -1.118 -5.732 1.00 87.44 75 ARG A C 1
ATOM 581 O O . ARG A 1 75 ? 15.975 -2.264 -5.624 1.00 87.44 75 ARG A O 1
ATOM 588 N N . ARG A 1 76 ? 17.598 -0.836 -6.267 1.00 85.69 76 ARG A N 1
ATOM 589 C CA . ARG A 1 76 ? 18.600 -1.861 -6.553 1.00 85.69 76 ARG A CA 1
ATOM 590 C C . ARG A 1 76 ? 19.396 -2.130 -5.290 1.00 85.69 76 ARG A C 1
ATOM 592 O O . ARG A 1 76 ? 20.007 -1.233 -4.719 1.00 85.69 76 ARG A O 1
ATOM 599 N N . THR A 1 77 ? 19.370 -3.378 -4.856 1.00 83.19 77 THR A N 1
ATOM 600 C CA . THR A 1 77 ? 20.255 -3.856 -3.799 1.00 83.19 77 THR A CA 1
ATOM 601 C C . THR A 1 77 ? 21.697 -3.919 -4.316 1.00 83.19 77 THR A C 1
ATOM 603 O O . THR A 1 77 ? 21.902 -4.125 -5.516 1.00 83.19 77 THR A O 1
ATOM 606 N N . PRO A 1 78 ? 22.707 -3.831 -3.431 1.00 81.81 78 PRO A N 1
ATOM 607 C CA . PRO A 1 78 ? 24.115 -4.016 -3.803 1.00 81.81 78 PRO A CA 1
ATOM 608 C C . PRO A 1 78 ? 24.398 -5.362 -4.490 1.00 81.81 78 PRO A C 1
ATOM 610 O O . PRO A 1 78 ? 25.332 -5.488 -5.267 1.00 81.81 78 PRO A O 1
ATOM 613 N N . GLN A 1 79 ? 23.550 -6.366 -4.244 1.00 85.06 79 GLN A N 1
ATOM 614 C CA . GLN A 1 79 ? 23.614 -7.705 -4.841 1.00 85.06 79 GLN A CA 1
ATOM 615 C C . GLN A 1 79 ? 22.985 -7.770 -6.249 1.00 85.06 79 GLN A C 1
ATOM 617 O O . GLN A 1 79 ? 22.721 -8.856 -6.758 1.00 85.06 79 GLN A O 1
ATOM 622 N N . GLY A 1 80 ? 22.655 -6.625 -6.856 1.00 80.44 80 GLY A N 1
ATOM 623 C CA . GLY A 1 80 ? 22.083 -6.540 -8.202 1.00 80.44 80 GLY A CA 1
ATOM 624 C C . GLY A 1 80 ? 20.591 -6.881 -8.303 1.00 80.44 80 GLY A C 1
ATOM 625 O O . GLY A 1 80 ? 20.023 -6.794 -9.389 1.00 80.44 80 GLY A O 1
ATOM 626 N N . ARG A 1 81 ? 19.916 -7.238 -7.199 1.00 83.38 81 ARG A N 1
ATOM 627 C CA . ARG A 1 81 ? 18.464 -7.499 -7.201 1.00 83.38 81 ARG A CA 1
ATOM 628 C C . ARG A 1 81 ? 17.678 -6.195 -7.135 1.00 83.38 81 ARG A C 1
ATOM 630 O O . ARG A 1 81 ? 17.972 -5.353 -6.287 1.00 83.38 81 ARG A O 1
ATOM 637 N N . THR A 1 82 ? 16.649 -6.070 -7.965 1.00 82.88 82 THR A N 1
ATOM 638 C CA . THR A 1 82 ? 15.679 -4.968 -7.911 1.00 82.88 82 THR A CA 1
ATOM 639 C C . THR A 1 82 ? 14.552 -5.334 -6.952 1.00 82.88 82 THR A C 1
ATOM 641 O O . THR A 1 82 ? 13.973 -6.411 -7.057 1.00 82.88 82 THR A O 1
ATOM 644 N N . THR A 1 83 ? 14.237 -4.439 -6.023 1.00 85.75 83 THR A N 1
ATOM 645 C CA . THR A 1 83 ? 13.136 -4.573 -5.062 1.00 85.75 83 THR A CA 1
ATOM 646 C C . THR A 1 83 ? 12.278 -3.320 -5.075 1.00 85.75 83 THR A C 1
ATOM 648 O O . THR A 1 83 ? 12.775 -2.243 -5.401 1.00 85.75 83 THR A O 1
ATOM 651 N N . TYR A 1 84 ? 11.012 -3.449 -4.690 1.00 87.75 84 TYR A N 1
ATOM 652 C CA . TYR A 1 84 ? 10.145 -2.298 -4.479 1.00 87.75 84 TYR A CA 1
ATOM 653 C C . TYR A 1 84 ? 10.181 -1.846 -3.023 1.00 87.75 84 TYR A C 1
ATOM 655 O O . TYR A 1 84 ? 10.050 -2.652 -2.103 1.00 87.75 84 TYR A O 1
ATOM 663 N N . GLU A 1 85 ? 10.325 -0.543 -2.826 1.00 90.06 85 GLU A N 1
ATOM 664 C CA . GLU A 1 85 ? 10.088 0.130 -1.559 1.00 90.06 85 GLU A CA 1
ATOM 665 C C . GLU A 1 85 ? 8.728 0.824 -1.630 1.00 90.06 85 GLU A C 1
ATOM 667 O O . GLU A 1 85 ? 8.485 1.646 -2.516 1.00 90.06 85 GLU A O 1
ATOM 672 N N . ALA A 1 86 ? 7.833 0.456 -0.715 1.00 90.38 86 ALA A N 1
ATOM 673 C CA . ALA A 1 86 ? 6.491 1.012 -0.625 1.00 90.38 86 ALA A CA 1
ATOM 674 C C . ALA A 1 86 ? 6.447 2.122 0.430 1.00 90.38 86 ALA A C 1
ATOM 676 O O . ALA A 1 86 ? 6.741 1.870 1.600 1.00 90.38 86 ALA A O 1
ATOM 677 N N . SER A 1 87 ? 6.013 3.319 0.042 1.00 92.81 87 SER A N 1
ATOM 678 C CA . SER A 1 87 ? 5.685 4.405 0.971 1.00 92.81 87 SER A CA 1
ATOM 679 C C . SER A 1 87 ? 4.236 4.851 0.795 1.00 92.81 87 SER A C 1
ATOM 681 O O . SER A 1 87 ? 3.713 4.884 -0.317 1.00 92.81 87 SER A O 1
ATOM 683 N N . VAL A 1 88 ? 3.558 5.164 1.900 1.00 93.88 88 VAL A N 1
ATOM 684 C CA . VAL A 1 88 ? 2.159 5.618 1.885 1.00 93.88 88 VAL A CA 1
ATOM 685 C C . VAL A 1 88 ? 2.150 7.143 1.958 1.00 93.88 88 VAL A C 1
ATOM 687 O O . VAL A 1 88 ? 2.627 7.701 2.940 1.00 93.88 88 VAL A O 1
ATOM 690 N N . ALA A 1 89 ? 1.637 7.814 0.926 1.00 90.94 89 ALA A N 1
ATOM 691 C CA . ALA A 1 89 ? 1.618 9.279 0.849 1.00 90.94 89 ALA A CA 1
ATOM 692 C C . ALA A 1 89 ? 0.316 9.897 1.373 1.00 90.94 89 ALA A C 1
ATOM 694 O O . ALA A 1 89 ? 0.326 10.961 1.980 1.00 90.94 89 ALA A O 1
ATOM 695 N N . GLN A 1 90 ? -0.814 9.232 1.136 1.00 93.31 90 GLN A N 1
ATOM 696 C CA . GLN A 1 90 ? -2.136 9.671 1.583 1.00 93.31 90 GLN A CA 1
ATOM 697 C C . GLN A 1 90 ? -2.842 8.496 2.240 1.00 93.31 90 GLN A C 1
ATOM 699 O O . GLN A 1 90 ? -2.683 7.360 1.788 1.00 93.31 90 GLN A O 1
ATOM 704 N N . PHE A 1 91 ? -3.616 8.764 3.287 1.00 95.38 91 PHE A N 1
ATOM 705 C CA . PHE A 1 91 ? -4.352 7.751 4.030 1.00 95.38 91 PHE A CA 1
ATOM 706 C C . PHE A 1 91 ? -5.717 8.299 4.442 1.00 95.38 91 PHE A C 1
ATOM 708 O O . PHE A 1 91 ? -5.789 9.361 5.052 1.00 95.38 91 PHE A O 1
ATOM 715 N N . GLN A 1 92 ? -6.771 7.561 4.108 1.00 95.06 92 GLN A N 1
ATOM 716 C CA . GLN A 1 92 ? -8.142 7.809 4.548 1.00 95.06 92 GLN A CA 1
ATOM 717 C C . GLN A 1 92 ? -8.609 6.616 5.369 1.00 95.06 92 GLN A C 1
ATOM 719 O O . GLN A 1 92 ? -8.421 5.462 4.961 1.00 95.06 92 GLN A O 1
ATOM 724 N N . THR A 1 93 ? -9.209 6.871 6.527 1.00 94.88 93 THR A N 1
ATOM 725 C CA . THR A 1 93 ? -9.652 5.787 7.410 1.00 94.88 93 THR A CA 1
ATOM 726 C C . THR A 1 93 ? -10.879 5.079 6.845 1.00 94.88 93 THR A C 1
ATOM 728 O O . THR A 1 93 ? -11.677 5.648 6.103 1.00 94.88 93 THR A O 1
ATOM 731 N N . ALA A 1 94 ? -11.073 3.812 7.212 1.00 92.25 94 ALA A N 1
ATOM 732 C CA . ALA A 1 94 ? -12.265 3.072 6.811 1.00 92.25 94 ALA A CA 1
ATOM 733 C C . ALA A 1 94 ? -13.547 3.764 7.309 1.00 92.25 94 ALA A C 1
ATOM 735 O O . ALA A 1 94 ? -14.547 3.759 6.600 1.00 92.25 94 ALA A O 1
ATOM 736 N N . ALA A 1 95 ? -13.501 4.401 8.485 1.00 89.25 95 ALA A N 1
ATOM 737 C CA . ALA A 1 95 ? -14.611 5.180 9.024 1.00 89.25 95 ALA A CA 1
ATOM 738 C C . ALA A 1 95 ? -14.958 6.390 8.137 1.00 89.25 95 ALA A C 1
ATOM 740 O O . ALA A 1 95 ? -16.127 6.581 7.822 1.00 89.25 95 ALA A O 1
ATOM 741 N N . GLU A 1 96 ? -13.964 7.155 7.669 1.00 89.94 96 GLU A N 1
ATOM 742 C CA . GLU A 1 96 ? -14.175 8.267 6.722 1.00 89.94 96 GLU A CA 1
ATOM 743 C C . GLU A 1 96 ? -14.759 7.781 5.391 1.00 89.94 96 GLU A C 1
ATOM 745 O O . GLU A 1 96 ? -15.671 8.393 4.838 1.00 89.94 96 GLU A O 1
ATOM 750 N N . ILE A 1 97 ? -14.256 6.652 4.886 1.00 89.06 97 ILE A N 1
ATOM 751 C CA . ILE A 1 97 ? -14.671 6.099 3.592 1.00 89.06 97 ILE A CA 1
ATOM 752 C C . ILE A 1 97 ? -16.105 5.559 3.650 1.00 89.06 97 ILE A C 1
ATOM 754 O O . ILE A 1 97 ? -16.854 5.720 2.689 1.00 89.06 97 ILE A O 1
ATOM 758 N N . MET A 1 98 ? -16.482 4.904 4.751 1.00 84.19 98 MET A N 1
ATOM 759 C CA . MET A 1 98 ? -17.815 4.315 4.934 1.00 84.19 98 MET A CA 1
ATOM 760 C C . MET A 1 98 ? -18.843 5.330 5.458 1.00 84.19 98 MET A C 1
ATOM 762 O O . MET A 1 98 ? -20.034 5.146 5.247 1.00 84.19 98 MET A O 1
ATOM 766 N N . GLY A 1 99 ? -18.401 6.407 6.115 1.00 70.69 99 GLY A N 1
ATOM 767 C CA . GLY A 1 99 ? -19.261 7.471 6.644 1.00 70.69 99 GLY A CA 1
ATOM 768 C C . GLY A 1 99 ? -19.735 8.494 5.605 1.00 70.69 99 GLY A C 1
ATOM 769 O O . GLY A 1 99 ? -20.494 9.400 5.945 1.00 70.69 99 GLY A O 1
ATOM 770 N N . CYS A 1 100 ? -19.319 8.364 4.342 1.00 51.28 100 CYS A N 1
ATOM 771 C CA . CYS A 1 100 ? -19.637 9.311 3.275 1.00 51.28 100 CYS A CA 1
ATOM 772 C C . CYS A 1 100 ? -20.899 8.905 2.484 1.00 51.28 100 CYS A C 1
ATOM 774 O O . CYS A 1 100 ? -20.850 8.670 1.281 1.00 51.28 100 CYS A O 1
ATOM 776 N N . GLU A 1 101 ? -22.041 8.853 3.177 1.00 48.56 101 GLU A N 1
ATOM 777 C CA . GLU A 1 101 ? -23.377 9.083 2.586 1.00 48.56 101 GLU A CA 1
ATOM 778 C C . GLU A 1 101 ? -23.969 10.431 3.044 1.00 48.56 101 GLU A C 1
ATOM 780 O O . GLU A 1 101 ? -25.169 10.673 2.955 1.00 48.56 101 GLU A O 1
ATOM 785 N N . LYS A 1 102 ? -23.131 11.357 3.529 1.00 44.34 102 LYS A N 1
ATOM 786 C CA . LYS A 1 102 ? -23.538 12.742 3.797 1.00 44.34 102 LYS A CA 1
ATOM 787 C C . LYS A 1 102 ? -22.693 13.709 2.976 1.00 44.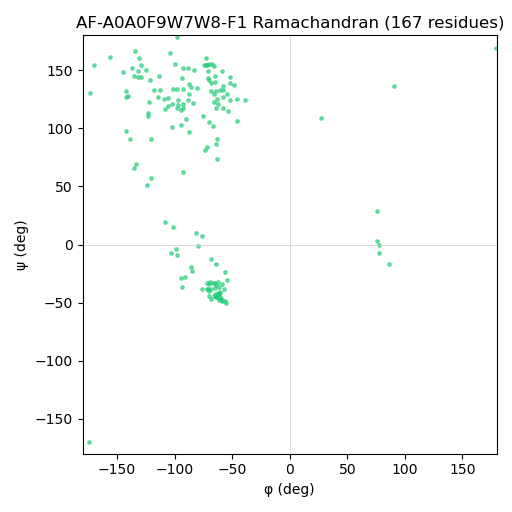34 102 LYS A C 1
ATOM 789 O O . LYS A 1 102 ? -21.620 14.124 3.391 1.00 44.34 102 LYS A O 1
ATOM 794 N N . SER A 1 103 ? -23.210 14.005 1.783 1.00 49.66 103 SER A N 1
ATOM 795 C CA . SER A 1 103 ? -23.166 15.303 1.096 1.00 49.66 103 SER A CA 1
ATOM 796 C C . SER A 1 103 ? -21.997 16.247 1.426 1.00 49.66 103 SER A C 1
ATOM 798 O O . SER A 1 103 ? -22.020 16.950 2.436 1.00 49.66 103 SER A O 1
ATOM 800 N N . SER A 1 104 ? -21.081 16.413 0.475 1.00 43.94 104 SER A N 1
ATOM 801 C CA . SER A 1 104 ? -20.327 17.661 0.314 1.00 43.94 104 SER A CA 1
ATOM 802 C C . SER A 1 104 ? -20.261 18.066 -1.161 1.00 43.94 104 SER A C 1
ATOM 804 O O . SER A 1 104 ? -19.208 18.133 -1.787 1.00 43.94 104 SER A O 1
ATOM 806 N N . SER A 1 105 ? -21.426 18.390 -1.728 1.00 42.09 105 SER A N 1
ATOM 807 C CA . SER A 1 105 ? -21.499 19.362 -2.819 1.00 42.09 105 SER A CA 1
ATOM 808 C C . SER A 1 105 ? -21.230 20.751 -2.232 1.00 42.09 105 SER A C 1
ATOM 810 O O . SER A 1 105 ? -22.160 21.472 -1.872 1.00 42.09 105 SER A O 1
ATOM 812 N N . VAL A 1 106 ? -19.961 21.126 -2.089 1.00 43.06 106 VAL A N 1
ATOM 813 C CA . VAL A 1 106 ? -19.616 22.543 -1.938 1.00 43.06 106 VAL A CA 1
ATOM 814 C C . VAL A 1 106 ? -19.442 23.088 -3.348 1.00 43.06 106 VAL A C 1
ATOM 816 O O . VAL A 1 106 ? -18.412 22.898 -3.991 1.00 43.06 106 VAL A O 1
ATOM 819 N N . ASN A 1 107 ? -20.512 23.703 -3.849 1.00 40.12 107 ASN A N 1
ATOM 820 C CA . ASN A 1 107 ? -20.454 24.602 -4.991 1.00 40.12 107 ASN A CA 1
ATOM 821 C C . ASN A 1 107 ? -19.474 25.730 -4.640 1.00 40.12 107 ASN A C 1
ATOM 823 O O . ASN A 1 107 ? -19.736 26.482 -3.707 1.00 40.12 107 ASN A O 1
ATOM 827 N N . ASN A 1 108 ? -18.370 25.858 -5.373 1.00 39.56 108 ASN A N 1
ATOM 828 C CA . ASN A 1 108 ? -17.575 27.085 -5.378 1.00 39.56 108 ASN A CA 1
ATOM 829 C C . ASN A 1 108 ? -18.117 27.998 -6.484 1.00 39.56 108 ASN A C 1
ATOM 831 O O . ASN A 1 108 ? -17.859 27.711 -7.656 1.00 39.56 108 ASN A O 1
ATOM 835 N N . PRO A 1 109 ? -18.815 29.104 -6.180 1.00 43.88 109 PRO A N 1
ATOM 836 C CA . PRO A 1 109 ? -18.789 30.255 -7.055 1.00 43.88 109 PRO A CA 1
ATOM 837 C C . PRO A 1 109 ? -17.570 31.120 -6.710 1.00 43.88 109 PRO A C 1
ATOM 839 O O . PRO A 1 109 ? -17.232 31.347 -5.552 1.00 43.88 109 PRO A O 1
ATOM 842 N N . LEU A 1 110 ? -16.898 31.552 -7.772 1.00 47.06 110 LEU A N 1
ATOM 843 C CA . LEU A 1 110 ? -15.852 32.565 -7.813 1.00 47.06 110 LEU A CA 1
ATOM 844 C C . LEU A 1 110 ? -16.145 33.746 -6.874 1.00 47.06 110 LEU A C 1
ATOM 846 O O . LEU A 1 110 ? -17.140 34.435 -7.077 1.00 47.06 110 LEU A O 1
ATOM 850 N N . GLU A 1 111 ? -15.225 34.068 -5.965 1.00 38.16 111 GLU A N 1
ATOM 851 C CA . GLU A 1 111 ? -15.070 35.448 -5.500 1.00 38.16 111 GLU A CA 1
ATOM 852 C C . GLU A 1 111 ? -13.643 35.940 -5.740 1.00 38.16 111 GLU A C 1
ATOM 854 O O . GLU A 1 111 ? -12.654 35.490 -5.161 1.00 38.16 111 GLU A O 1
ATOM 859 N N . VAL A 1 112 ? -13.588 36.872 -6.686 1.00 42.06 112 VAL A N 1
ATOM 860 C CA . VAL A 1 112 ? -12.505 37.793 -6.994 1.00 42.06 112 VAL A CA 1
ATOM 861 C C . VAL A 1 112 ? -12.354 38.743 -5.808 1.00 42.06 112 VAL A C 1
ATOM 863 O O . VAL A 1 112 ? -13.300 39.453 -5.483 1.00 42.06 112 VAL A O 1
ATOM 866 N N . VAL A 1 113 ? -11.172 38.816 -5.193 1.00 35.59 113 VAL A N 1
ATOM 867 C CA . VAL A 1 113 ? -10.875 39.854 -4.193 1.00 35.59 113 VAL A CA 1
ATOM 868 C C . VAL A 1 113 ? -9.942 40.899 -4.821 1.00 35.59 113 VAL A C 1
ATOM 870 O O . VAL A 1 113 ? -8.845 40.537 -5.257 1.00 35.59 113 VAL A O 1
ATOM 873 N N . PRO A 1 114 ? -10.352 42.180 -4.923 1.00 37.41 114 PRO A N 1
ATOM 874 C CA . PRO A 1 114 ? -9.551 43.233 -5.532 1.00 37.41 114 PRO A CA 1
ATOM 875 C C . PRO A 1 114 ? -8.511 43.841 -4.575 1.00 37.41 114 PRO A C 1
ATOM 877 O O . PRO A 1 114 ? -8.689 43.940 -3.365 1.00 37.41 114 PRO A O 1
ATOM 880 N N . SER A 1 115 ? -7.421 44.282 -5.199 1.00 38.38 115 SER A N 1
ATOM 881 C CA . SER A 1 115 ? -6.249 44.994 -4.680 1.00 38.38 115 SER A CA 1
ATOM 882 C C . SER A 1 115 ? -6.561 46.331 -3.986 1.00 38.38 115 SER A C 1
ATOM 884 O O . SER A 1 115 ? -7.162 47.196 -4.618 1.00 38.38 115 SER A O 1
ATOM 886 N N . VAL A 1 116 ? -5.988 46.586 -2.795 1.00 36.62 116 VAL A N 1
ATOM 887 C CA . VAL A 1 116 ? -5.704 47.948 -2.283 1.00 36.62 116 VAL A CA 1
ATOM 888 C C . VAL A 1 116 ? -4.360 47.986 -1.519 1.00 36.62 116 VAL A C 1
ATOM 890 O O . VAL A 1 116 ? -4.070 47.129 -0.691 1.00 36.62 116 VAL A O 1
ATOM 893 N N . ARG A 1 117 ? -3.540 48.992 -1.865 1.00 33.97 117 ARG A N 1
ATOM 894 C CA . ARG A 1 117 ? -2.204 49.385 -1.347 1.00 33.97 117 ARG A CA 1
ATOM 895 C C . ARG A 1 117 ? -2.301 49.898 0.111 1.00 33.97 117 ARG A C 1
ATOM 897 O O . ARG A 1 117 ? -3.374 50.327 0.499 1.00 33.97 117 ARG A O 1
ATOM 904 N N . THR A 1 118 ? -1.272 49.860 0.971 1.00 35.97 118 THR A N 1
ATOM 905 C CA . THR A 1 118 ? -0.113 50.796 1.058 1.00 35.97 118 THR A CA 1
ATOM 906 C C . THR A 1 118 ? 0.856 50.405 2.212 1.00 35.97 118 THR A C 1
ATOM 908 O O . THR A 1 118 ? 0.499 49.540 3.009 1.00 35.97 118 THR A O 1
ATOM 911 N N . PRO A 1 119 ? 2.073 51.001 2.305 1.00 43.38 119 PRO A N 1
ATOM 912 C CA . PRO A 1 119 ? 3.274 50.398 2.904 1.00 43.38 119 PRO A CA 1
ATOM 913 C C . PRO A 1 119 ? 3.635 50.923 4.306 1.00 43.38 119 PRO A C 1
ATOM 915 O O . PRO A 1 119 ? 3.225 52.019 4.680 1.00 43.38 119 PRO A O 1
ATOM 918 N N . VAL A 1 120 ? 4.509 50.203 5.025 1.00 32.59 120 VAL A N 1
ATOM 919 C CA . VAL A 1 120 ? 5.293 50.752 6.149 1.00 32.59 120 VAL A CA 1
ATOM 920 C C . VAL A 1 120 ? 6.717 50.176 6.118 1.00 32.59 120 VAL A C 1
ATOM 922 O O . VAL A 1 120 ? 6.904 48.966 6.022 1.00 32.59 120 VAL A O 1
ATOM 925 N N . SER A 1 121 ? 7.701 51.075 6.156 1.00 32.09 121 SER A N 1
ATOM 926 C CA . SER A 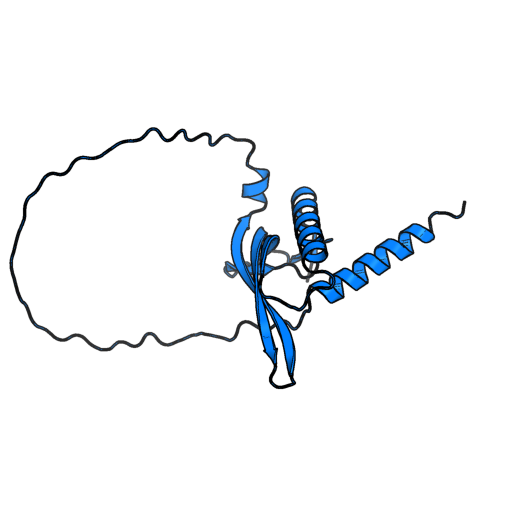1 121 ? 9.151 50.825 6.174 1.00 32.09 121 SER A CA 1
ATOM 927 C C . SER A 1 121 ? 9.727 50.890 7.602 1.00 32.09 121 SER A C 1
ATOM 929 O O . SER A 1 121 ? 9.012 51.263 8.526 1.00 32.09 121 SER A O 1
ATOM 931 N N . TYR A 1 122 ? 11.046 50.645 7.706 1.00 30.59 122 TYR A N 1
ATOM 932 C CA . TYR A 1 122 ? 11.967 50.647 8.869 1.00 30.59 122 TYR A CA 1
ATOM 933 C C . TYR A 1 122 ? 12.105 49.281 9.566 1.00 30.59 122 TYR A C 1
ATOM 935 O O . TYR A 1 122 ? 11.122 48.597 9.798 1.00 30.59 122 TYR A O 1
ATOM 943 N N . SER A 1 123 ? 13.288 48.795 9.947 1.00 31.59 123 SER A N 1
ATOM 944 C CA . SER A 1 123 ? 14.672 49.267 9.797 1.00 31.59 123 SER A CA 1
ATOM 945 C C . SER A 1 123 ? 15.616 48.147 10.240 1.00 31.59 123 SER A C 1
ATOM 947 O O . SER A 1 123 ? 15.264 47.306 11.062 1.00 31.59 123 SER A O 1
ATOM 949 N N . SER A 1 124 ? 16.828 48.181 9.703 1.00 37.53 124 SER A N 1
ATOM 950 C CA . SER A 1 124 ? 17.971 47.319 9.989 1.00 37.53 124 SER A CA 1
ATOM 951 C C . SER A 1 124 ? 18.303 47.237 11.486 1.00 37.53 124 SER A C 1
ATOM 953 O O . SER A 1 124 ? 18.590 48.252 12.115 1.00 37.53 124 SER A O 1
ATOM 955 N N . GLY A 1 125 ? 18.344 46.018 12.026 1.00 30.19 125 GLY A N 1
ATOM 956 C CA . GLY A 1 125 ? 18.826 45.709 13.370 1.00 30.19 125 GLY A CA 1
ATOM 957 C C . GLY A 1 125 ? 19.582 44.385 13.353 1.00 30.19 125 GLY A C 1
ATOM 958 O O . GLY A 1 125 ? 18.983 43.318 13.344 1.00 30.19 125 GLY A O 1
ATOM 959 N N . SER A 1 126 ? 20.907 44.481 13.280 1.00 35.34 126 SER A N 1
ATOM 960 C CA . SER A 1 126 ? 21.859 43.386 13.469 1.00 35.34 126 SER A CA 1
ATOM 961 C C . SER A 1 126 ? 21.676 42.750 14.848 1.00 35.34 126 SER A C 1
ATOM 963 O O . SER A 1 126 ? 21.564 43.498 15.813 1.00 35.34 126 SER A O 1
ATOM 965 N N . LEU A 1 127 ? 21.695 41.414 14.941 1.00 34.53 127 LEU A N 1
ATOM 966 C CA . LEU A 1 127 ? 22.406 40.648 15.974 1.00 34.53 127 LEU A CA 1
ATOM 967 C C . LEU A 1 127 ? 22.331 39.141 15.659 1.00 34.53 127 LEU A C 1
ATOM 969 O O . LEU A 1 127 ? 21.278 38.586 15.361 1.00 34.53 127 LEU A O 1
ATOM 973 N N . ARG A 1 128 ? 23.508 38.511 15.696 1.00 36.12 128 ARG A N 1
ATOM 974 C CA . ARG A 1 128 ? 23.775 37.074 15.558 1.00 36.12 128 ARG A CA 1
ATOM 975 C C . ARG A 1 128 ? 22.859 36.230 16.454 1.00 36.12 128 ARG A C 1
ATOM 977 O O . ARG A 1 128 ? 22.757 36.514 17.641 1.00 36.12 128 ARG A O 1
ATOM 984 N N . ALA A 1 129 ? 22.341 35.130 15.916 1.00 31.67 129 ALA A N 1
ATOM 985 C CA . ALA A 1 129 ? 21.921 33.973 16.700 1.00 31.67 129 ALA A CA 1
ATOM 986 C C . ALA A 1 129 ? 22.208 32.687 15.915 1.00 31.67 129 ALA A C 1
ATOM 988 O O . ALA A 1 129 ? 22.281 32.685 14.688 1.00 31.67 129 ALA A O 1
ATOM 989 N N . GLU A 1 130 ? 22.491 31.645 16.676 1.00 32.97 130 GLU A N 1
ATOM 990 C CA . GLU A 1 130 ? 23.356 30.521 16.362 1.00 32.97 130 GLU A CA 1
ATOM 991 C C . GLU A 1 130 ? 22.825 29.525 15.327 1.00 32.97 130 GLU A C 1
ATOM 993 O O . GLU A 1 130 ? 21.629 29.307 15.146 1.00 32.97 130 GLU A O 1
ATOM 998 N N . LEU A 1 131 ? 23.797 28.871 14.691 1.00 35.66 131 LEU A N 1
ATOM 999 C CA . LEU A 1 131 ? 23.662 27.663 13.897 1.00 35.66 131 LEU A CA 1
ATOM 1000 C C . LEU A 1 131 ? 23.187 26.519 14.816 1.00 35.66 131 LEU A C 1
ATOM 1002 O O . LEU A 1 131 ? 23.999 25.822 15.417 1.00 35.66 131 LEU A O 1
ATOM 1006 N N . VAL A 1 132 ? 21.876 26.321 14.942 1.00 31.56 132 VAL A N 1
ATOM 1007 C CA . VAL A 1 132 ? 21.320 25.108 15.555 1.00 31.56 132 VAL A CA 1
ATOM 1008 C C . VAL A 1 132 ? 21.011 24.127 14.433 1.00 31.56 132 VAL A C 1
ATOM 1010 O O . VAL A 1 132 ? 20.046 24.288 13.687 1.00 31.56 132 VAL A O 1
ATOM 1013 N N . GLN A 1 133 ? 21.885 23.132 14.285 1.00 34.97 133 GLN A N 1
ATOM 1014 C CA . GLN A 1 133 ? 21.594 21.924 13.523 1.00 34.97 133 GLN A CA 1
ATOM 1015 C C . GLN A 1 133 ? 20.432 21.195 14.213 1.00 34.97 133 GLN A C 1
ATOM 1017 O O . GLN A 1 133 ? 20.538 20.920 15.407 1.00 34.97 133 GLN A O 1
ATOM 1022 N N . PRO A 1 134 ? 19.327 20.869 13.525 1.00 37.50 134 PRO A N 1
ATOM 1023 C CA . PRO A 1 134 ? 18.421 19.858 14.035 1.00 37.50 134 PRO A CA 1
ATOM 1024 C C . PRO A 1 134 ? 19.058 18.485 13.800 1.00 37.50 134 PRO A C 1
ATOM 1026 O O . PRO A 1 134 ? 19.193 18.044 12.659 1.00 37.50 134 PRO A O 1
ATOM 1029 N N . ASP A 1 135 ? 19.465 17.845 14.896 1.00 34.38 135 ASP A N 1
ATOM 1030 C CA . ASP A 1 135 ? 19.821 16.432 14.965 1.00 34.38 135 ASP A CA 1
ATOM 1031 C C . ASP A 1 135 ? 18.781 15.563 14.241 1.00 34.38 135 ASP A C 1
ATOM 1033 O O . ASP A 1 135 ? 17.582 15.605 14.529 1.00 34.38 135 ASP A O 1
ATOM 1037 N N . ASP A 1 136 ? 19.274 14.760 13.301 1.00 40.53 136 ASP A N 1
ATOM 1038 C CA . ASP A 1 136 ? 18.577 13.661 12.645 1.00 40.53 136 ASP A CA 1
ATOM 1039 C C . ASP A 1 136 ? 18.138 12.588 13.658 1.00 40.53 136 ASP A C 1
ATOM 1041 O O . ASP A 1 136 ? 18.973 12.033 14.376 1.00 40.53 136 ASP A O 1
ATOM 1045 N N . PRO A 1 137 ? 16.876 12.126 13.590 1.00 40.25 137 PRO A N 1
ATOM 1046 C CA . PRO A 1 137 ? 16.572 10.747 13.932 1.00 40.25 137 PRO A CA 1
ATOM 1047 C C . PRO A 1 137 ? 15.935 10.035 12.733 1.00 40.25 137 PRO A C 1
ATOM 1049 O O . PRO A 1 137 ? 14.843 9.471 12.833 1.00 40.25 137 PRO A O 1
ATOM 1052 N N . PHE A 1 138 ? 16.614 10.000 11.581 1.00 33.72 138 PHE A N 1
ATOM 1053 C CA . PHE A 1 138 ? 16.274 9.030 10.536 1.00 33.72 138 PHE A CA 1
ATOM 1054 C C . PHE A 1 138 ? 16.745 7.633 10.951 1.00 33.72 138 PHE A C 1
ATOM 1056 O O . PHE A 1 138 ? 17.775 7.117 10.523 1.00 33.72 138 PHE A O 1
ATOM 1063 N N . SER A 1 139 ? 15.939 6.986 11.790 1.00 35.94 139 SER A N 1
ATOM 1064 C CA . SER A 1 139 ? 15.988 5.532 11.922 1.00 35.94 139 SER A CA 1
ATOM 1065 C C . SER A 1 139 ? 15.565 4.903 10.586 1.00 35.94 139 SER A C 1
ATOM 1067 O O . SER A 1 139 ? 14.540 5.305 10.023 1.00 35.94 139 SER A O 1
ATOM 1069 N N . PRO A 1 140 ? 16.304 3.917 10.050 1.00 35.75 140 PRO A N 1
ATOM 1070 C CA . PRO A 1 140 ? 15.962 3.294 8.783 1.00 35.75 140 PRO A CA 1
ATOM 1071 C C . PRO A 1 140 ? 14.624 2.568 8.920 1.00 35.75 140 PRO A C 1
ATOM 1073 O O . PRO A 1 140 ? 14.480 1.614 9.688 1.00 35.75 140 PRO A O 1
ATOM 1076 N N . ILE A 1 141 ? 13.635 3.021 8.147 1.00 42.22 141 ILE A N 1
ATOM 1077 C CA . ILE A 1 141 ? 12.382 2.303 7.931 1.00 42.22 141 ILE A CA 1
ATOM 1078 C C . ILE A 1 141 ? 12.775 0.906 7.460 1.00 42.22 141 ILE A C 1
ATOM 1080 O O . ILE A 1 141 ? 13.394 0.744 6.409 1.00 42.22 141 ILE A O 1
ATOM 1084 N N . SER A 1 142 ? 12.452 -0.097 8.277 1.00 35.88 142 SER A N 1
ATOM 1085 C CA . SER A 1 142 ? 12.719 -1.504 8.009 1.00 35.88 142 SER A CA 1
ATOM 1086 C C . SER A 1 142 ? 12.319 -1.838 6.570 1.00 35.88 142 SER A C 1
ATOM 1088 O O . SER A 1 142 ? 11.124 -1.907 6.263 1.00 35.88 142 SER A O 1
ATOM 1090 N N . SER A 1 143 ? 13.311 -2.023 5.696 1.00 37.22 143 SER A N 1
ATOM 1091 C CA . SER A 1 143 ? 13.131 -2.468 4.318 1.00 37.22 143 SER A CA 1
ATOM 1092 C C . SER A 1 143 ? 12.557 -3.882 4.342 1.00 37.22 143 SER A C 1
ATOM 1094 O O . SER A 1 143 ? 13.282 -4.879 4.355 1.00 37.22 143 SER A O 1
ATOM 1096 N N . LEU A 1 144 ? 11.231 -3.983 4.416 1.00 42.22 144 LEU A N 1
ATOM 1097 C CA . LEU A 1 144 ? 10.528 -5.246 4.268 1.00 42.22 144 LEU A CA 1
ATOM 1098 C C . LEU A 1 144 ? 10.719 -5.702 2.826 1.00 42.22 144 LEU A C 1
ATOM 1100 O O . LEU A 1 144 ? 10.088 -5.192 1.906 1.00 42.22 144 LEU A O 1
ATOM 1104 N N . LYS A 1 145 ? 11.631 -6.665 2.661 1.00 41.72 145 LYS A N 1
ATOM 1105 C CA . LYS A 1 145 ? 11.881 -7.440 1.443 1.00 41.72 145 LYS A CA 1
ATOM 1106 C C . LYS A 1 145 ? 10.633 -8.255 1.105 1.00 41.72 145 LYS A C 1
ATOM 1108 O O . LYS A 1 145 ? 10.571 -9.454 1.362 1.00 41.72 145 LYS A O 1
ATOM 1113 N N . ILE A 1 146 ? 9.600 -7.598 0.609 1.00 43.22 146 ILE A N 1
ATOM 1114 C CA . ILE A 1 146 ? 8.405 -8.251 0.101 1.00 43.22 146 ILE A CA 1
ATOM 1115 C C . ILE A 1 146 ? 8.283 -7.762 -1.325 1.00 43.22 146 ILE A C 1
ATOM 1117 O O . ILE A 1 146 ? 8.063 -6.578 -1.546 1.00 43.22 146 ILE A O 1
ATOM 1121 N N . ASP A 1 147 ? 8.458 -8.665 -2.283 1.00 47.31 147 ASP A N 1
ATOM 1122 C CA . ASP A 1 147 ? 7.914 -8.444 -3.612 1.00 47.31 147 ASP A CA 1
ATOM 1123 C C . ASP A 1 147 ? 6.385 -8.571 -3.469 1.00 47.31 147 ASP A C 1
ATOM 1125 O O . ASP A 1 147 ? 5.888 -9.680 -3.225 1.00 47.31 147 ASP A O 1
ATOM 1129 N N . PRO A 1 148 ? 5.623 -7.459 -3.500 1.00 50.12 148 PRO A N 1
ATOM 1130 C CA . PRO A 1 148 ? 4.188 -7.490 -3.224 1.00 50.12 148 PRO A CA 1
ATOM 1131 C C . PRO A 1 148 ? 3.423 -8.321 -4.267 1.00 50.12 148 PRO A C 1
ATOM 1133 O O . PRO A 1 148 ? 2.296 -8.750 -4.009 1.00 50.12 148 PRO A O 1
ATOM 1136 N N . TYR A 1 149 ? 4.042 -8.607 -5.418 1.00 47.25 149 TYR A N 1
ATOM 1137 C CA . TYR A 1 149 ? 3.442 -9.369 -6.506 1.00 47.25 149 TYR A CA 1
ATOM 1138 C C . TYR A 1 149 ? 3.706 -10.880 -6.416 1.00 47.25 149 TYR A C 1
ATOM 1140 O O . TYR A 1 149 ? 2.852 -11.662 -6.837 1.00 47.25 149 TYR A O 1
ATOM 1148 N N . ASP A 1 150 ? 4.813 -11.324 -5.809 1.00 50.34 150 ASP A N 1
ATOM 1149 C CA . ASP A 1 150 ? 5.098 -12.764 -5.655 1.00 50.34 150 ASP A CA 1
ATOM 1150 C C . ASP A 1 150 ? 4.148 -13.431 -4.638 1.00 50.34 150 ASP A C 1
ATOM 1152 O O . ASP A 1 150 ? 3.694 -14.564 -4.817 1.00 50.34 150 ASP A O 1
ATOM 1156 N N . GLN A 1 151 ? 3.747 -12.692 -3.597 1.00 51.53 151 GLN A N 1
ATOM 1157 C CA . GLN A 1 151 ? 2.733 -13.159 -2.646 1.00 51.53 151 GLN A CA 1
ATOM 1158 C C . GLN A 1 151 ? 1.329 -13.193 -3.278 1.00 51.53 151 GLN A C 1
ATOM 1160 O O . GLN A 1 151 ? 0.572 -14.139 -3.050 1.00 51.53 151 GLN A O 1
ATOM 1165 N N . ALA A 1 152 ? 0.998 -12.203 -4.117 1.00 50.94 152 ALA A N 1
ATOM 1166 C CA . ALA A 1 152 ? -0.248 -12.171 -4.882 1.00 50.94 152 ALA A CA 1
ATOM 1167 C C . ALA A 1 152 ? -0.357 -13.356 -5.854 1.00 50.94 152 ALA A C 1
ATOM 1169 O O . ALA A 1 152 ? -1.406 -13.997 -5.923 1.00 50.94 152 ALA A O 1
ATOM 1170 N N . ARG A 1 153 ? 0.738 -13.703 -6.545 1.00 51.34 153 ARG A N 1
ATOM 1171 C CA . ARG A 1 153 ? 0.802 -14.860 -7.449 1.00 51.34 153 ARG A CA 1
ATOM 1172 C C . ARG A 1 153 ? 0.488 -16.173 -6.726 1.00 51.34 153 ARG A C 1
ATOM 1174 O O . ARG A 1 153 ? -0.384 -16.917 -7.168 1.00 51.34 153 ARG A O 1
ATOM 1181 N N . LYS A 1 154 ? 1.121 -16.414 -5.571 1.00 51.41 154 LYS A N 1
ATOM 1182 C CA . LYS A 1 154 ? 0.882 -17.615 -4.743 1.00 51.41 154 LYS A CA 1
ATOM 1183 C C . LYS A 1 154 ? -0.557 -17.699 -4.222 1.00 51.41 154 LYS A C 1
ATOM 1185 O O . LYS A 1 154 ? -1.100 -18.794 -4.080 1.00 51.41 154 LYS A O 1
ATOM 1190 N N . ASN A 1 155 ? -1.192 -16.558 -3.953 1.00 51.31 155 ASN A N 1
ATOM 1191 C CA . ASN A 1 155 ? -2.581 -16.509 -3.496 1.00 51.31 155 ASN A CA 1
ATOM 1192 C C . ASN A 1 155 ? -3.589 -16.751 -4.635 1.00 51.31 155 ASN A C 1
ATOM 1194 O O . ASN A 1 155 ? -4.564 -17.469 -4.420 1.00 51.31 155 ASN A O 1
ATOM 1198 N N . ILE A 1 156 ? -3.336 -16.233 -5.844 1.00 55.22 156 ILE A N 1
ATOM 1199 C CA . ILE A 1 156 ? -4.153 -16.519 -7.039 1.00 55.22 156 ILE A CA 1
ATOM 1200 C C . ILE A 1 156 ? -4.064 -18.008 -7.406 1.00 55.22 156 ILE A C 1
ATOM 1202 O O . ILE A 1 156 ? -5.091 -18.648 -7.625 1.00 55.22 156 ILE A O 1
ATOM 1206 N N . GLU A 1 157 ? -2.863 -18.595 -7.390 1.00 50.28 157 GLU A N 1
ATOM 1207 C CA . GLU A 1 157 ? -2.671 -20.033 -7.640 1.00 50.28 157 GLU A CA 1
ATOM 1208 C C . GLU A 1 157 ? -3.395 -20.910 -6.597 1.00 50.28 157 GLU A C 1
ATOM 1210 O O . GLU A 1 157 ? -3.983 -21.935 -6.949 1.00 50.28 157 GLU A O 1
ATOM 1215 N N . ARG A 1 158 ? -3.434 -20.495 -5.319 1.00 51.25 158 ARG A N 1
ATOM 1216 C CA . ARG A 1 158 ? -4.216 -21.185 -4.273 1.00 51.25 158 ARG A CA 1
ATOM 1217 C C . ARG A 1 158 ? -5.727 -21.057 -4.458 1.00 51.25 158 ARG A C 1
ATOM 1219 O O . ARG A 1 158 ? -6.434 -22.028 -4.193 1.00 51.25 158 ARG A O 1
ATOM 1226 N N . CYS A 1 159 ? -6.226 -19.898 -4.887 1.00 46.84 159 CYS A N 1
ATOM 1227 C CA . CYS A 1 159 ? -7.649 -19.727 -5.191 1.00 46.84 159 CYS A CA 1
ATOM 1228 C C . CYS A 1 159 ? -8.074 -20.594 -6.384 1.00 46.84 159 CYS A C 1
ATOM 1230 O O . CYS A 1 159 ? -9.090 -21.279 -6.297 1.00 46.84 159 CYS A O 1
ATOM 1232 N N . ASN A 1 160 ? -7.259 -20.659 -7.440 1.00 48.78 160 ASN A N 1
ATOM 1233 C CA . ASN A 1 160 ? -7.560 -21.490 -8.608 1.00 48.78 160 ASN A CA 1
ATOM 1234 C C . ASN A 1 160 ? -7.520 -22.998 -8.298 1.00 48.78 160 ASN A C 1
ATOM 1236 O O . ASN A 1 160 ? -8.329 -23.739 -8.844 1.00 48.78 160 ASN A O 1
ATOM 1240 N N . ARG A 1 161 ? -6.649 -23.466 -7.386 1.00 47.66 161 ARG A N 1
ATOM 1241 C CA . ARG A 1 161 ? -6.659 -24.879 -6.947 1.00 47.66 161 ARG A CA 1
ATOM 1242 C C . ARG A 1 161 ? -7.876 -25.262 -6.109 1.00 47.66 161 ARG A C 1
ATOM 1244 O O . ARG A 1 161 ? -8.303 -26.405 -6.188 1.00 47.66 161 ARG A O 1
ATOM 1251 N N . ARG A 1 162 ? -8.433 -24.348 -5.306 1.00 46.41 162 ARG A N 1
ATOM 1252 C CA . ARG A 1 162 ? -9.656 -24.641 -4.536 1.00 46.41 162 ARG A CA 1
ATOM 1253 C C . ARG A 1 162 ? -10.893 -24.722 -5.426 1.00 46.41 162 ARG A C 1
ATOM 1255 O O . ARG A 1 162 ? -11.734 -25.568 -5.183 1.00 46.41 162 ARG A O 1
ATOM 1262 N N . SER A 1 163 ? -10.948 -23.933 -6.498 1.00 42.81 163 SER A N 1
ATOM 1263 C CA . SER A 1 163 ? -12.074 -23.961 -7.440 1.00 42.81 163 SER A CA 1
ATOM 1264 C C . SER A 1 163 ? -12.181 -25.249 -8.273 1.00 42.81 163 SER A C 1
ATOM 1266 O O . SER A 1 163 ? -13.201 -25.442 -8.922 1.00 42.81 163 SER A O 1
ATOM 1268 N N . LEU A 1 164 ? -11.152 -26.107 -8.287 1.00 43.34 164 LEU A N 1
ATOM 1269 C CA . LEU A 1 164 ? -11.150 -27.381 -9.021 1.00 43.34 164 LEU A CA 1
ATOM 1270 C C . LEU A 1 164 ? -11.502 -28.597 -8.150 1.00 43.34 164 LEU A C 1
ATOM 1272 O O . LEU A 1 164 ? -11.704 -29.671 -8.699 1.00 43.34 164 LEU A O 1
ATOM 1276 N N . HIS A 1 165 ? -11.585 -28.450 -6.822 1.00 43.75 165 HIS A N 1
ATOM 1277 C CA . HIS A 1 165 ? -11.986 -29.544 -5.923 1.00 43.75 165 HIS A CA 1
ATOM 1278 C C . HIS A 1 165 ? -13.462 -29.501 -5.501 1.00 43.75 165 HIS A C 1
ATOM 1280 O O . HIS A 1 165 ? -13.914 -30.436 -4.856 1.00 43.75 165 HIS A O 1
ATOM 1286 N N . ASP A 1 166 ? -14.214 -28.474 -5.907 1.00 38.59 166 ASP A N 1
ATOM 1287 C CA . ASP A 1 166 ? -15.663 -28.364 -5.666 1.00 38.59 166 ASP A CA 1
ATOM 1288 C C . ASP A 1 166 ? -16.506 -28.735 -6.911 1.00 38.59 166 ASP A C 1
ATOM 1290 O O . ASP A 1 166 ? -17.695 -28.433 -6.974 1.00 38.59 166 ASP A O 1
ATOM 1294 N N . ILE A 1 167 ? -15.902 -29.383 -7.918 1.00 42.03 167 ILE A N 1
ATOM 1295 C CA . ILE A 1 167 ? -16.588 -29.888 -9.124 1.00 42.03 167 ILE A CA 1
ATOM 1296 C C . ILE A 1 167 ? -16.329 -31.395 -9.273 1.00 42.03 167 ILE A C 1
ATOM 1298 O O . ILE A 1 167 ? -15.886 -31.858 -10.313 1.00 42.03 167 ILE A O 1
ATOM 1302 N N . GLU A 1 168 ? -16.565 -32.164 -8.215 1.00 39.19 168 GLU A N 1
ATOM 1303 C CA . GLU A 1 168 ? -16.882 -33.592 -8.328 1.00 39.19 168 GLU A CA 1
ATOM 1304 C C . GLU A 1 168 ? -17.994 -33.898 -7.314 1.00 39.19 168 GLU A C 1
ATOM 1306 O O . GLU A 1 168 ? -17.738 -34.170 -6.140 1.00 39.19 168 GLU A O 1
ATOM 1311 N N . VAL A 1 169 ? -19.240 -33.775 -7.781 1.00 40.69 169 VAL A N 1
ATOM 1312 C CA . VAL A 1 169 ? -20.430 -34.455 -7.248 1.00 40.69 169 VAL A CA 1
ATOM 1313 C C . VAL A 1 169 ? -21.043 -35.223 -8.406 1.00 40.69 169 VAL A C 1
ATOM 1315 O O . VAL A 1 169 ? -21.160 -34.608 -9.492 1.00 40.69 169 VAL A O 1
#

Radius of gyration: 23.88 Å; Cα contacts (8 Å, |Δi|>4): 214; chains: 1; bounding box: 48×85×37 Å

Secondary structure (DSSP, 8-state):
--EEEPPHHHHHHHHHHHHHHHHHHTTSPP--EEEEEEEEEE-TTS-EEE-S-SSS-EEETTPEEEEEEEEEEEEE-TTS-EEEEEEEEEEEEHHHHHS--S---------------------------------------------HHHHHHHHHHHHHHHTTSS---

Nearest PDB structures (foldseek):
  7t4r-assembly1_N  TM=2.753E-01  e=4.926E-01  Human betaherpesvirus 5
  7m30-assembly1_D  TM=2.637E-01  e=4.141E-01  Human betaherpesvirus 5
  7t4s-assembly1_D  TM=2.731E-01  e=6.579E-01  Human betaherpesvirus 5
  5vod-assembly1_D  TM=2.672E-01  e=8.786E-01  Human herpesvirus 5 strain Merlin
  3gyx-assembly6_L  TM=1.746E-01  e=6.282E+00  Megalodesulfovibrio gigas